Protein AF-A0A1M6RPD1-F1 (afdb_monomer_lite)

pLDDT: mean 77.46, std 8.98, range [48.44, 89.38]

Sequence (61 aa):
MPYDLKDGEIAITLGKEKPDIWTDFRINDSLFFGDGLAQALIDAGHSKKFKFKKCRIIRPN

Radius of gyration: 14.12 Å; chains: 1; bounding box: 38×33×27 Å

Organism: NCBI:txid1470563

Structure (mmCIF, N/CA/C/O backbone):
data_AF-A0A1M6RPD1-F1
#
_entry.id   AF-A0A1M6RPD1-F1
#
loop_
_atom_site.group_PDB
_atom_site.id
_atom_site.type_symbol
_atom_site.label_atom_id
_atom_site.label_alt_id
_atom_site.label_comp_id
_atom_site.label_asym_id
_atom_site.label_entity_id
_atom_site.label_seq_id
_atom_site.pdbx_PDB_ins_code
_atom_site.Cartn_x
_atom_site.Cartn_y
_atom_site.Cartn_z
_atom_site.occupancy
_atom_site.B_iso_or_equiv
_atom_site.auth_seq_id
_atom_site.auth_comp_id
_atom_site.auth_asym_id
_atom_site.auth_atom_id
_atom_site.pdbx_PDB_model_num
ATOM 1 N N . MET A 1 1 ? 5.551 -17.605 -6.737 1.00 49.12 1 MET A N 1
ATOM 2 C CA . MET A 1 1 ? 4.619 -16.949 -5.794 1.00 49.12 1 MET A CA 1
ATOM 3 C C . MET A 1 1 ? 3.264 -17.624 -5.975 1.00 49.12 1 MET A C 1
ATOM 5 O O . MET A 1 1 ? 2.814 -17.615 -7.112 1.00 49.12 1 MET A O 1
ATOM 9 N N . PRO A 1 2 ? 2.675 -18.302 -4.972 1.00 48.44 2 PRO A N 1
ATOM 10 C CA . PRO A 1 2 ? 1.542 -19.199 -5.197 1.00 48.44 2 PRO A CA 1
ATOM 11 C C . PRO A 1 2 ? 0.220 -18.531 -4.801 1.00 48.44 2 PRO A C 1
ATOM 13 O O . PRO A 1 2 ? -0.399 -18.910 -3.812 1.00 48.44 2 PRO A O 1
ATOM 16 N N . TYR A 1 3 ? -0.193 -17.519 -5.556 1.00 64.19 3 TYR A N 1
ATOM 17 C CA . TYR A 1 3 ? -1.559 -17.007 -5.490 1.00 64.19 3 TYR A CA 1
ATOM 18 C C . TYR A 1 3 ? -2.038 -16.826 -6.925 1.00 64.19 3 TYR A C 1
ATOM 20 O O . TYR A 1 3 ? -1.447 -16.047 -7.673 1.00 64.19 3 TYR A O 1
ATOM 28 N N . ASP A 1 4 ? -3.047 -17.603 -7.315 1.00 76.94 4 ASP A N 1
ATOM 29 C CA . ASP A 1 4 ? -3.705 -17.436 -8.607 1.00 76.94 4 ASP A CA 1
ATOM 30 C C . ASP A 1 4 ? -4.425 -16.089 -8.615 1.00 76.94 4 ASP A C 1
ATOM 32 O O . ASP A 1 4 ? -5.187 -15.795 -7.688 1.00 76.94 4 ASP A O 1
ATOM 36 N N . LEU A 1 5 ? -4.161 -15.287 -9.649 1.00 76.25 5 LEU A N 1
ATOM 37 C CA . LEU A 1 5 ? -4.843 -14.014 -9.868 1.00 76.25 5 LEU A CA 1
ATOM 38 C C . LEU A 1 5 ? -6.344 -14.263 -10.060 1.00 76.25 5 LEU A C 1
ATOM 40 O O . LEU A 1 5 ? -6.734 -15.197 -10.766 1.00 76.25 5 LEU A O 1
ATOM 44 N N . LYS A 1 6 ? -7.184 -13.432 -9.441 1.00 82.06 6 LYS A N 1
ATOM 45 C CA . LYS A 1 6 ? -8.650 -13.563 -9.482 1.00 82.06 6 LYS A CA 1
ATOM 46 C C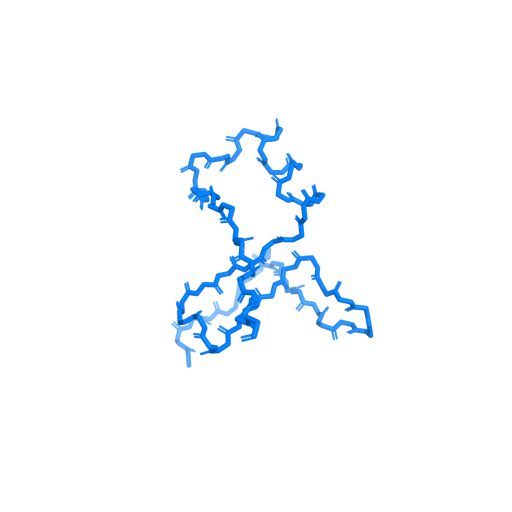 . LYS A 1 6 ? -9.320 -12.332 -10.075 1.00 82.06 6 LYS A C 1
ATOM 48 O O . LYS A 1 6 ? -8.850 -11.207 -9.920 1.00 82.06 6 LYS A O 1
ATOM 53 N N . ASP A 1 7 ? -10.480 -12.548 -10.690 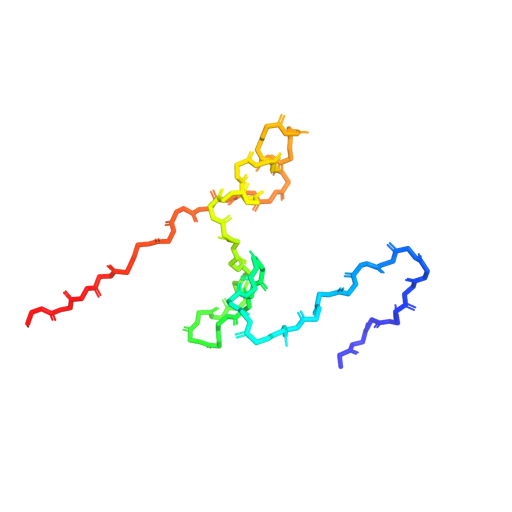1.00 77.56 7 ASP A N 1
ATOM 54 C CA . ASP A 1 7 ? -11.344 -11.458 -11.138 1.00 77.56 7 ASP A CA 1
ATOM 55 C C . ASP A 1 7 ? -11.704 -10.529 -9.970 1.00 77.56 7 ASP A C 1
ATOM 57 O O . ASP A 1 7 ? -12.080 -10.972 -8.881 1.00 77.56 7 ASP A O 1
ATOM 61 N N . GLY A 1 8 ? -11.579 -9.222 -10.211 1.00 75.38 8 GLY A N 1
ATOM 62 C CA . GLY A 1 8 ? -11.772 -8.177 -9.203 1.00 75.38 8 GLY A CA 1
ATOM 63 C C . GLY A 1 8 ? -10.505 -7.781 -8.439 1.00 75.38 8 GLY A C 1
ATOM 64 O O . GLY A 1 8 ? -10.554 -6.834 -7.652 1.00 75.38 8 GLY A O 1
ATOM 65 N N . GLU A 1 9 ? -9.367 -8.443 -8.671 1.00 79.50 9 GLU A N 1
ATOM 66 C CA . GLU A 1 9 ? -8.076 -7.973 -8.167 1.00 79.50 9 GLU A CA 1
ATOM 67 C C . GLU A 1 9 ? -7.578 -6.763 -8.968 1.00 79.50 9 GLU A C 1
ATOM 69 O O . GLU A 1 9 ? -7.650 -6.715 -10.196 1.00 79.50 9 GLU A O 1
ATOM 74 N N . ILE A 1 10 ? -7.069 -5.757 -8.255 1.00 74.12 10 ILE A N 1
ATOM 75 C CA . ILE A 1 10 ? -6.544 -4.529 -8.854 1.00 74.12 10 ILE A CA 1
ATOM 76 C C . ILE A 1 10 ? -5.026 -4.657 -8.948 1.00 74.12 10 ILE A C 1
ATOM 78 O O . ILE A 1 10 ? -4.330 -4.680 -7.933 1.00 74.12 10 ILE A O 1
ATOM 82 N N . ALA A 1 11 ? -4.514 -4.715 -10.175 1.00 72.44 11 ALA A N 1
ATOM 83 C CA . ALA A 1 11 ? -3.084 -4.649 -10.438 1.00 72.44 11 ALA A CA 1
ATOM 84 C C . ALA A 1 11 ? -2.620 -3.188 -10.499 1.00 72.44 11 ALA A C 1
ATOM 86 O O . ALA A 1 11 ? -3.251 -2.347 -11.139 1.00 72.44 11 ALA A O 1
ATOM 87 N N . ILE A 1 12 ? -1.487 -2.890 -9.863 1.00 68.75 12 ILE A N 1
ATOM 88 C CA . ILE A 1 12 ? -0.862 -1.565 -9.914 1.00 68.75 12 ILE A CA 1
ATOM 89 C C . ILE A 1 12 ? 0.288 -1.628 -10.908 1.00 68.75 12 ILE A C 1
ATOM 91 O O . ILE A 1 12 ? 1.279 -2.324 -10.690 1.00 68.75 12 ILE A O 1
ATOM 95 N N . THR A 1 13 ? 0.162 -0.900 -12.012 1.00 66.56 13 THR A N 1
ATOM 96 C CA . THR A 1 13 ? 1.240 -0.767 -12.990 1.00 66.56 13 THR A CA 1
ATOM 97 C C . THR A 1 13 ? 2.217 0.312 -12.543 1.00 66.56 13 THR A C 1
ATOM 99 O O . THR A 1 13 ? 1.828 1.462 -12.338 1.00 66.56 13 THR A O 1
ATOM 102 N N . LEU A 1 14 ? 3.496 -0.046 -12.431 1.00 64.06 14 LEU A N 1
ATOM 103 C CA . LEU A 1 14 ? 4.584 0.900 -12.189 1.00 64.06 14 LEU A CA 1
ATOM 104 C C . LEU A 1 14 ? 4.800 1.731 -13.466 1.00 64.06 14 LEU A C 1
ATOM 106 O O . LEU A 1 14 ? 5.519 1.320 -14.374 1.00 64.06 14 LEU A O 1
ATOM 110 N N . GLY A 1 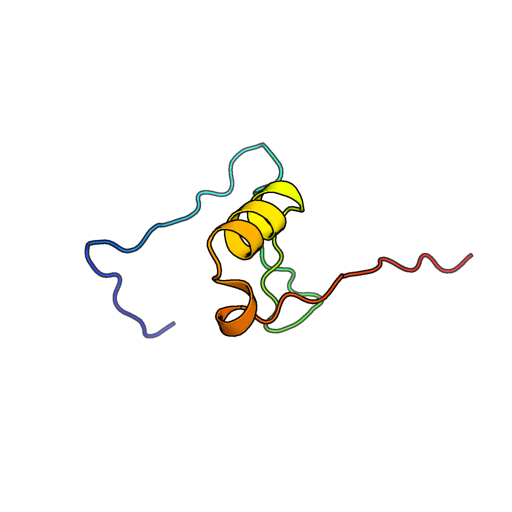15 ? 4.096 2.858 -13.579 1.00 64.94 15 GLY A N 1
ATOM 111 C CA . GLY A 1 15 ? 4.278 3.821 -14.666 1.00 64.94 15 GLY A CA 1
ATOM 112 C C . GLY A 1 15 ? 5.615 4.573 -14.574 1.00 64.94 15 GLY A C 1
ATOM 113 O O . GLY A 1 15 ? 6.470 4.268 -13.747 1.00 64.94 15 GLY A O 1
ATOM 114 N N . LYS A 1 16 ? 5.798 5.596 -15.423 1.00 60.31 16 LYS A N 1
ATOM 115 C CA . LYS A 1 16 ? 6.978 6.489 -15.362 1.00 60.31 16 LYS A CA 1
ATOM 116 C C . LYS A 1 16 ? 6.991 7.394 -14.125 1.00 60.31 16 LYS A C 1
ATOM 118 O O . LYS A 1 16 ? 8.033 7.948 -13.787 1.00 60.31 16 LYS A O 1
ATOM 123 N N . GLU A 1 17 ? 5.843 7.569 -13.486 1.00 69.06 17 GLU A N 1
ATOM 124 C CA . GLU A 1 17 ? 5.697 8.357 -12.268 1.00 69.06 17 GLU A CA 1
ATOM 125 C C . GLU A 1 17 ? 5.896 7.482 -11.033 1.00 69.06 17 GLU A C 1
ATOM 127 O O . GLU A 1 17 ? 5.741 6.259 -11.083 1.00 69.06 17 GLU A O 1
ATOM 132 N N . LYS A 1 18 ? 6.251 8.109 -9.907 1.00 68.06 18 LYS A N 1
ATOM 133 C CA . LYS A 1 18 ? 6.357 7.390 -8.640 1.00 68.06 18 LYS A CA 1
ATOM 134 C C . LYS A 1 18 ? 4.965 6.836 -8.294 1.00 68.06 18 LYS A C 1
ATOM 136 O O . LYS A 1 18 ? 4.049 7.635 -8.124 1.00 68.06 18 LYS A O 1
ATOM 141 N N . PRO A 1 19 ? 4.797 5.512 -8.176 1.00 76.38 19 PRO A N 1
ATOM 142 C CA . PRO A 1 19 ? 3.499 4.925 -7.875 1.00 76.38 19 PRO A CA 1
ATOM 143 C C . PRO A 1 19 ? 3.057 5.312 -6.458 1.00 76.38 19 PRO A C 1
ATOM 145 O O . PRO A 1 19 ? 3.885 5.442 -5.554 1.00 76.38 19 PRO A O 1
ATOM 148 N N . ASP A 1 20 ? 1.748 5.430 -6.244 1.00 81.06 20 ASP A N 1
ATOM 149 C CA . ASP A 1 20 ? 1.190 5.648 -4.905 1.00 81.06 20 ASP A CA 1
ATOM 150 C C . ASP A 1 20 ? 1.328 4.425 -4.001 1.00 81.06 20 ASP A C 1
ATOM 152 O O . ASP A 1 20 ? 1.204 4.555 -2.789 1.00 81.06 20 ASP A O 1
ATOM 156 N N . ILE A 1 21 ? 1.592 3.243 -4.559 1.00 84.69 21 ILE A N 1
ATOM 157 C CA . ILE A 1 21 ? 1.894 2.033 -3.798 1.00 84.69 21 ILE A CA 1
ATOM 158 C C . ILE A 1 21 ? 3.155 1.398 -4.367 1.00 84.69 21 ILE A C 1
ATOM 160 O O . ILE A 1 21 ? 3.239 1.136 -5.566 1.00 84.69 21 ILE A O 1
ATOM 164 N N . TRP A 1 22 ? 4.132 1.116 -3.513 1.00 82.88 22 TRP A N 1
ATOM 165 C CA . TRP A 1 22 ? 5.334 0.387 -3.913 1.00 82.88 22 TRP A CA 1
ATOM 166 C C . TRP A 1 22 ? 5.888 -0.455 -2.775 1.00 82.88 22 TRP A C 1
ATOM 168 O O . TRP A 1 22 ? 5.592 -0.235 -1.604 1.00 82.88 22 TRP A O 1
ATOM 178 N N . THR A 1 23 ? 6.738 -1.410 -3.123 1.00 83.12 23 THR A N 1
ATOM 179 C CA . THR A 1 23 ? 7.539 -2.191 -2.178 1.00 83.12 23 THR A CA 1
ATOM 180 C C . THR A 1 23 ? 9.002 -1.787 -2.311 1.00 83.12 23 THR A C 1
ATOM 182 O O . THR A 1 23 ? 9.465 -1.521 -3.421 1.00 83.12 23 THR A O 1
ATOM 185 N N . ASP A 1 24 ? 9.749 -1.766 -1.209 1.00 78.56 24 ASP A N 1
ATOM 186 C CA . ASP A 1 24 ? 11.196 -1.525 -1.224 1.00 78.56 24 ASP A CA 1
ATOM 187 C C . ASP A 1 24 ? 11.920 -2.745 -0.655 1.00 78.56 24 ASP A C 1
ATOM 189 O O . ASP A 1 24 ? 11.700 -3.120 0.492 1.00 78.56 24 ASP A O 1
ATOM 193 N N . PHE A 1 25 ? 12.803 -3.358 -1.443 1.00 77.62 25 PHE A N 1
ATOM 194 C CA . PHE A 1 25 ? 13.541 -4.561 -1.039 1.00 77.62 25 PHE A CA 1
ATOM 195 C C . PHE A 1 25 ? 14.483 -4.328 0.152 1.00 77.62 25 PHE A C 1
ATOM 197 O O . PHE A 1 25 ? 14.901 -5.283 0.797 1.00 77.62 25 PHE A O 1
ATOM 204 N N . ARG A 1 26 ? 14.842 -3.074 0.459 1.00 80.38 26 ARG A N 1
ATOM 205 C CA . ARG A 1 26 ? 15.668 -2.739 1.631 1.00 80.38 26 ARG A CA 1
ATOM 206 C C . ARG A 1 26 ? 14.872 -2.814 2.929 1.00 80.38 26 ARG A C 1
ATOM 208 O O . ARG A 1 26 ? 15.464 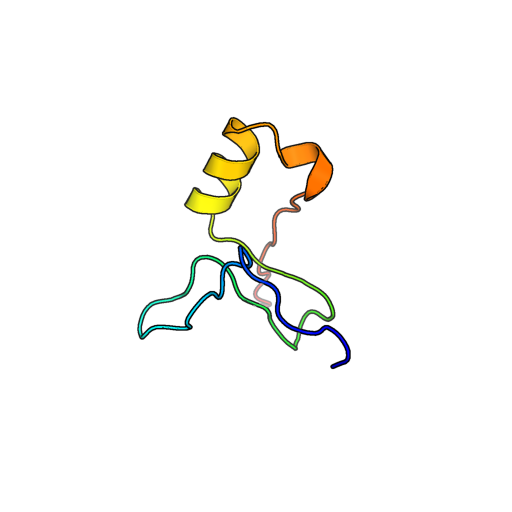-2.881 4.002 1.00 80.38 26 ARG A O 1
ATOM 215 N N . ILE A 1 27 ? 13.545 -2.768 2.836 1.00 77.56 27 ILE A N 1
ATOM 216 C CA . ILE A 1 27 ? 12.629 -2.828 3.968 1.00 77.56 27 ILE A CA 1
ATOM 217 C C . ILE A 1 27 ? 11.705 -4.021 3.714 1.00 77.56 27 ILE A C 1
ATOM 219 O O . ILE A 1 27 ? 10.618 -3.878 3.155 1.00 77.56 27 ILE A O 1
ATOM 223 N N . ASN A 1 28 ? 12.191 -5.210 4.087 1.00 73.69 28 ASN A N 1
ATOM 224 C CA . ASN A 1 28 ? 11.503 -6.481 3.854 1.00 73.69 28 ASN A CA 1
ATOM 225 C C . ASN A 1 28 ? 10.029 -6.430 4.289 1.00 73.69 28 ASN A C 1
ATOM 227 O O . ASN A 1 28 ? 9.683 -5.842 5.317 1.00 73.69 28 ASN A O 1
ATOM 231 N N . ASP A 1 29 ? 9.177 -7.052 3.470 1.00 71.94 29 ASP A N 1
ATOM 232 C CA . ASP A 1 29 ? 7.737 -7.236 3.688 1.00 71.94 29 ASP A CA 1
ATOM 233 C C . ASP A 1 29 ? 6.932 -5.948 3.928 1.00 71.94 29 ASP A C 1
ATOM 235 O O . ASP A 1 29 ? 5.842 -5.974 4.503 1.00 71.94 29 ASP A O 1
ATOM 239 N N . SER A 1 30 ? 7.451 -4.800 3.480 1.00 78.00 30 SER A N 1
ATOM 240 C CA . SER A 1 30 ? 6.789 -3.509 3.656 1.00 78.00 30 SER A CA 1
ATOM 241 C C . SER A 1 30 ? 6.191 -2.990 2.354 1.00 78.00 30 SER A C 1
ATOM 243 O O . SER A 1 30 ? 6.871 -2.851 1.334 1.00 78.00 30 SER A O 1
ATOM 245 N N . LEU A 1 31 ? 4.901 -2.661 2.424 1.00 84.88 31 LEU A N 1
ATOM 246 C CA . LEU A 1 31 ? 4.164 -1.951 1.388 1.00 84.88 31 LEU A CA 1
ATOM 247 C C . LEU A 1 31 ? 4.068 -0.475 1.777 1.00 84.88 31 LEU A C 1
ATOM 249 O O . LEU A 1 31 ? 3.569 -0.130 2.850 1.00 84.88 31 LEU A O 1
ATOM 253 N N . PHE A 1 32 ? 4.563 0.392 0.908 1.00 86.50 32 PHE A N 1
ATOM 254 C CA . PHE A 1 32 ? 4.534 1.835 1.078 1.00 86.50 32 PHE A CA 1
ATOM 255 C C . PHE A 1 32 ? 3.343 2.419 0.343 1.00 86.50 32 PHE A C 1
ATOM 257 O O . PHE A 1 32 ? 2.966 1.929 -0.718 1.00 86.50 32 PHE A O 1
ATOM 264 N N . PHE A 1 33 ? 2.795 3.485 0.914 1.00 86.94 33 PHE A N 1
ATOM 265 C CA . PHE A 1 33 ? 1.688 4.244 0.359 1.00 86.94 33 PHE A CA 1
ATOM 266 C C . PHE A 1 33 ? 2.111 5.711 0.262 1.00 86.94 33 PHE A C 1
ATOM 268 O O . PHE A 1 33 ? 2.768 6.224 1.171 1.00 86.94 33 PHE A O 1
ATOM 275 N N . GLY A 1 34 ? 1.746 6.384 -0.824 1.00 86.06 34 GLY A N 1
ATOM 276 C CA . GLY A 1 34 ? 1.807 7.835 -0.927 1.00 86.06 34 GLY A CA 1
ATOM 277 C C . GLY A 1 34 ? 0.865 8.484 0.086 1.00 86.06 34 GLY A C 1
ATOM 278 O O . GLY A 1 34 ? -0.167 7.910 0.442 1.00 86.06 34 GLY A O 1
ATOM 279 N N . ASP A 1 35 ? 1.209 9.686 0.550 1.00 84.19 35 ASP A N 1
ATOM 280 C CA . ASP A 1 35 ? 0.465 10.370 1.616 1.00 84.19 35 ASP A CA 1
ATOM 281 C C . ASP A 1 35 ? -1.013 10.592 1.249 1.00 84.19 35 ASP A C 1
ATOM 283 O O . ASP A 1 35 ? -1.890 10.376 2.083 1.00 84.19 35 ASP A O 1
ATOM 287 N N . GLY A 1 36 ? -1.305 10.953 -0.007 1.00 85.50 36 GLY A N 1
ATOM 288 C CA . GLY A 1 36 ? -2.678 11.167 -0.479 1.00 85.50 36 GLY A CA 1
ATOM 289 C C . GLY A 1 36 ? -3.530 9.897 -0.424 1.00 85.50 36 GLY A C 1
ATOM 290 O O . GLY A 1 36 ? -4.640 9.915 0.106 1.00 85.50 36 GLY A O 1
ATOM 291 N N . LEU A 1 37 ? -2.989 8.772 -0.901 1.00 86.06 37 LEU A N 1
ATOM 292 C CA . LEU A 1 37 ? -3.682 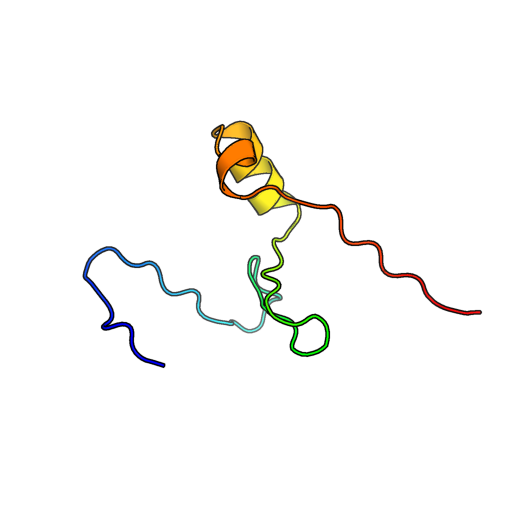7.486 -0.852 1.00 86.06 37 LEU A CA 1
ATOM 293 C C . LEU A 1 37 ? -3.835 6.971 0.584 1.00 86.06 37 LEU A C 1
ATOM 295 O O . LEU A 1 37 ? -4.893 6.458 0.948 1.00 86.06 37 LEU A O 1
ATOM 299 N N . ALA A 1 38 ? -2.802 7.131 1.414 1.00 86.00 38 ALA A N 1
ATOM 300 C CA . ALA A 1 38 ? -2.876 6.779 2.826 1.00 86.00 38 ALA A CA 1
ATOM 301 C C . ALA A 1 38 ? -3.986 7.571 3.535 1.00 86.00 38 ALA A C 1
ATOM 303 O O . ALA A 1 38 ? -4.783 6.975 4.260 1.00 86.00 38 ALA A O 1
ATOM 304 N N . GLN A 1 39 ? -4.084 8.881 3.283 1.00 86.75 39 GLN A N 1
ATOM 305 C CA . GLN A 1 39 ? -5.131 9.725 3.858 1.00 86.75 39 GLN A CA 1
ATOM 306 C C . GLN A 1 39 ? -6.523 9.303 3.375 1.00 86.75 39 GLN A C 1
ATOM 308 O O . GLN A 1 39 ? -7.402 9.087 4.203 1.00 86.75 39 GLN A O 1
ATOM 313 N N . ALA A 1 40 ? -6.703 9.058 2.075 1.00 88.06 40 ALA A N 1
ATOM 314 C CA . ALA A 1 40 ? -7.977 8.588 1.531 1.00 88.06 40 ALA A CA 1
ATOM 315 C C . ALA A 1 40 ? -8.434 7.253 2.156 1.00 88.06 40 ALA A C 1
ATOM 317 O O . ALA A 1 40 ? -9.610 7.079 2.474 1.00 88.06 40 ALA A O 1
ATOM 318 N N . LEU A 1 41 ? -7.510 6.311 2.392 1.00 86.62 41 LEU A N 1
ATOM 319 C CA . LEU A 1 41 ? -7.813 5.034 3.055 1.00 86.62 41 LEU A CA 1
ATOM 320 C C . LEU A 1 41 ? -8.144 5.206 4.543 1.00 86.62 41 LEU A C 1
ATOM 322 O O . LEU A 1 41 ? -8.958 4.455 5.088 1.00 86.62 41 LEU A O 1
ATOM 326 N N . ILE A 1 42 ? -7.516 6.172 5.213 1.00 86.81 42 ILE A N 1
ATOM 327 C CA . ILE A 1 42 ? -7.841 6.531 6.596 1.00 86.81 42 ILE A CA 1
ATOM 328 C C . ILE A 1 42 ? -9.243 7.141 6.665 1.00 86.81 42 ILE A C 1
ATOM 330 O O . ILE A 1 42 ? -10.040 6.691 7.489 1.00 86.81 42 ILE A O 1
ATOM 334 N N . ASP A 1 43 ? -9.555 8.084 5.777 1.00 89.38 43 ASP A N 1
ATOM 335 C CA . ASP A 1 43 ? -10.843 8.783 5.712 1.00 89.38 43 ASP A CA 1
ATOM 336 C C . ASP A 1 43 ? -11.991 7.826 5.358 1.00 89.38 43 ASP A C 1
ATOM 338 O O . ASP A 1 43 ? -13.085 7.925 5.909 1.00 89.38 43 ASP A O 1
ATOM 342 N N . ALA A 1 44 ? -11.718 6.818 4.524 1.00 88.50 44 ALA A N 1
ATOM 343 C CA . ALA A 1 44 ? -12.639 5.719 4.229 1.00 88.50 44 ALA A CA 1
ATOM 344 C C . ALA A 1 44 ? -12.809 4.709 5.389 1.00 88.50 44 ALA A C 1
ATOM 346 O O . ALA A 1 44 ? -13.529 3.720 5.257 1.00 88.50 44 ALA A O 1
ATOM 347 N N . GLY A 1 45 ? -12.138 4.909 6.531 1.00 86.38 45 GLY A N 1
ATOM 348 C CA . GLY A 1 45 ? -12.262 4.057 7.718 1.00 86.38 45 GLY A CA 1
ATOM 349 C C . GLY A 1 45 ? -11.431 2.768 7.686 1.00 86.38 45 GLY A C 1
ATOM 350 O O . GLY A 1 45 ? -11.581 1.912 8.562 1.00 86.38 45 GLY A O 1
ATOM 351 N N . HIS A 1 46 ? -10.512 2.606 6.728 1.00 85.62 46 HIS A N 1
ATOM 352 C CA . HIS A 1 46 ? -9.681 1.402 6.592 1.00 85.62 46 HIS A CA 1
ATOM 353 C C . HIS A 1 46 ? -8.380 1.428 7.409 1.00 85.62 46 HIS A C 1
ATOM 355 O O . HIS A 1 46 ? -7.602 0.469 7.376 1.00 85.62 46 HIS A O 1
ATOM 361 N N . SER A 1 47 ? -8.155 2.472 8.208 1.00 78.44 47 SER A N 1
ATOM 362 C CA . SER A 1 47 ? -6.952 2.649 9.035 1.00 78.44 47 SER A CA 1
ATOM 363 C C . SER A 1 47 ? -6.632 1.444 9.936 1.00 78.44 47 SER A C 1
ATOM 365 O O . SER A 1 47 ? -5.472 1.041 10.047 1.00 78.44 47 SER A O 1
ATOM 367 N N . LYS A 1 48 ? -7.652 0.799 10.525 1.00 75.88 48 LYS A N 1
ATOM 368 C CA . LYS A 1 48 ? -7.479 -0.388 11.388 1.00 75.88 48 LYS A CA 1
ATOM 369 C C . LYS A 1 48 ? -6.990 -1.628 10.636 1.00 75.88 48 LYS A C 1
ATOM 371 O O . LYS A 1 48 ? -6.266 -2.432 11.220 1.00 75.88 48 LYS A O 1
ATOM 376 N N . LYS A 1 49 ? -7.383 -1.791 9.367 1.00 78.88 49 LYS A N 1
ATOM 377 C CA . LYS A 1 49 ? -7.034 -2.968 8.555 1.00 78.88 49 LYS A CA 1
ATOM 378 C C . LYS A 1 49 ? -5.580 -2.904 8.091 1.00 78.88 49 LYS A C 1
ATOM 380 O O . LYS A 1 49 ? -4.883 -3.909 8.154 1.00 78.88 49 LYS A O 1
ATOM 385 N N . PHE A 1 50 ? -5.123 -1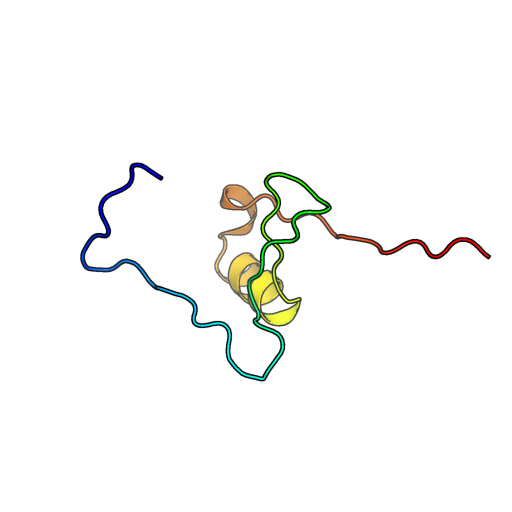.718 7.689 1.00 75.81 50 PHE A N 1
ATOM 386 C CA . PHE A 1 50 ? -3.784 -1.529 7.126 1.00 75.81 50 PHE A CA 1
ATOM 387 C C . PHE A 1 50 ? -2.711 -1.137 8.151 1.00 75.81 50 PHE A C 1
ATOM 389 O O . PHE A 1 50 ? -1.531 -1.315 7.871 1.00 75.81 50 PHE A O 1
ATOM 396 N N . LYS A 1 51 ? -3.086 -0.649 9.347 1.00 80.12 51 LYS A N 1
ATOM 397 C CA . LYS A 1 51 ? -2.144 -0.268 10.421 1.00 80.12 51 LYS A CA 1
ATOM 398 C C . LYS A 1 51 ? -1.008 0.643 9.920 1.00 80.12 51 LYS A C 1
ATOM 400 O O . LYS A 1 51 ? 0.161 0.388 10.212 1.00 80.12 51 LYS A O 1
ATOM 405 N N . PHE A 1 52 ? -1.348 1.688 9.160 1.00 81.00 52 PHE A N 1
ATOM 406 C CA . PHE A 1 52 ? -0.366 2.601 8.567 1.00 81.00 52 PHE A CA 1
ATOM 407 C C . PHE A 1 52 ? 0.616 3.143 9.619 1.00 81.00 52 PHE A C 1
ATOM 409 O O . PHE A 1 52 ? 0.210 3.651 10.665 1.00 81.00 52 PHE A O 1
ATOM 416 N N . LYS A 1 53 ? 1.919 3.043 9.332 1.00 82.00 53 LYS A N 1
ATOM 417 C CA . LYS A 1 53 ? 2.999 3.608 10.152 1.00 82.00 53 LYS A CA 1
ATOM 418 C C . LYS A 1 53 ? 3.754 4.648 9.342 1.00 82.00 53 LYS A C 1
ATOM 420 O O . LYS A 1 53 ? 4.114 4.401 8.194 1.00 82.00 53 LYS A O 1
ATOM 425 N N . LYS A 1 54 ? 4.035 5.800 9.953 1.00 82.19 54 LYS A N 1
ATOM 426 C CA . LYS A 1 54 ? 4.801 6.861 9.297 1.00 82.19 54 LYS A CA 1
ATOM 427 C C . LYS A 1 54 ? 6.249 6.408 9.092 1.00 82.19 54 LYS A C 1
ATOM 429 O O . LYS A 1 54 ? 6.957 6.149 10.063 1.00 82.19 54 LYS A O 1
ATOM 434 N N . CYS A 1 55 ? 6.690 6.343 7.839 1.00 81.69 55 CYS A N 1
ATOM 435 C CA . CYS A 1 55 ? 8.082 6.073 7.497 1.00 81.69 55 CYS A CA 1
ATOM 436 C C . CYS A 1 55 ? 8.881 7.383 7.510 1.00 81.69 55 CYS A C 1
ATOM 438 O O . CYS A 1 55 ? 8.543 8.329 6.799 1.00 81.69 55 CYS A O 1
ATOM 440 N N . ARG A 1 56 ? 9.948 7.455 8.314 1.00 80.75 56 ARG A N 1
ATOM 441 C CA . ARG A 1 56 ? 10.849 8.615 8.375 1.00 80.75 56 ARG A CA 1
ATOM 442 C C . ARG A 1 56 ? 12.216 8.225 7.827 1.00 80.75 56 ARG A C 1
ATOM 444 O O . ARG A 1 56 ? 12.879 7.363 8.391 1.00 80.75 56 ARG A O 1
ATOM 451 N N . ILE A 1 57 ? 12.650 8.887 6.757 1.00 79.69 57 ILE A N 1
ATOM 452 C CA . ILE A 1 57 ? 14.011 8.739 6.230 1.00 79.69 57 ILE A CA 1
ATOM 453 C C . ILE A 1 57 ? 14.948 9.559 7.121 1.00 79.69 57 ILE A C 1
ATOM 455 O O . ILE A 1 57 ? 14.793 10.776 7.226 1.00 79.69 57 ILE A O 1
ATOM 459 N N . ILE A 1 58 ? 15.907 8.899 7.767 1.00 80.69 58 ILE A N 1
ATOM 460 C CA . ILE A 1 58 ? 16.970 9.551 8.539 1.00 80.69 58 ILE A CA 1
ATOM 461 C C . ILE A 1 58 ? 18.215 9.566 7.652 1.00 80.69 58 ILE A C 1
ATOM 463 O O . ILE A 1 58 ? 18.682 8.508 7.239 1.00 80.69 58 ILE A O 1
ATOM 467 N N . ARG A 1 59 ? 18.732 10.754 7.323 1.00 72.12 59 ARG A N 1
ATOM 468 C CA . ARG A 1 59 ? 20.022 10.887 6.636 1.00 72.12 59 ARG A CA 1
ATOM 469 C C . ARG A 1 59 ? 21.108 11.077 7.699 1.00 72.12 59 ARG A C 1
ATOM 471 O O . ARG A 1 59 ? 20.969 12.016 8.484 1.00 72.12 59 ARG A O 1
ATOM 478 N N . PRO A 1 60 ? 22.123 10.202 7.781 1.00 67.56 60 PRO A N 1
ATOM 479 C CA . PRO A 1 60 ? 23.291 10.477 8.606 1.00 67.56 60 PRO A CA 1
ATOM 480 C C . PRO A 1 60 ? 24.062 11.653 7.987 1.00 67.56 60 PRO A C 1
ATOM 482 O O . PRO A 1 60 ? 24.206 11.705 6.763 1.00 67.56 60 PRO A O 1
ATOM 485 N N . ASN A 1 61 ? 24.463 12.609 8.829 1.00 60.47 61 ASN A N 1
ATOM 486 C CA . ASN A 1 61 ? 25.371 13.698 8.456 1.00 60.47 61 ASN A CA 1
ATOM 487 C C . ASN A 1 61 ? 26.783 13.171 8.209 1.00 60.47 61 ASN A C 1
ATOM 489 O O . ASN A 1 61 ? 27.174 12.221 8.927 1.00 60.47 61 ASN A O 1
#

Foldseek 3Di:
DPDDDDPPDDDDDPDPDDGQWDDDPVDPPDIHGHPVVLVVCVVVVNCVVVVDDDDDDDDDD

Secondary structure (DSSP, 8-state):
------TT-------SSPPSEEE-TTSTT-EEE-HHHHHHHHHTT-HHHH------PPPP-